Protein AF-V5H601-F1 (afdb_monomer_lite)

Organism: Ixodes ricinus (NCBI:txid34613)

Secondary structure (DSSP, 8-state):
--S-S-SSTT-HHHHHHHHHHTTS-SSPPGGGTTB-HHHHHHHHHHT-SSGGGPPPGGGGGGGTTS--B---SHHHHHHHHHHHHHHHHHHHHHHHHHHHHHHHHHHHHHHT-

Structure (mmCIF, N/CA/C/O backbone):
data_AF-V5H601-F1
#
_entry.id   AF-V5H601-F1
#
loop_
_atom_site.group_PDB
_atom_site.id
_atom_site.type_symbol
_atom_site.label_atom_id
_atom_site.label_alt_id
_atom_site.label_comp_id
_atom_site.label_asym_id
_atom_site.label_entity_id
_atom_site.label_seq_id
_atom_site.pdbx_PDB_ins_code
_atom_site.Cartn_x
_atom_site.Cartn_y
_atom_site.Cartn_z
_atom_site.occupancy
_atom_site.B_iso_or_equiv
_atom_site.auth_seq_id
_atom_site.auth_comp_id
_atom_site.auth_asym_id
_atom_site.auth_atom_id
_atom_site.pdbx_PDB_model_num
ATOM 1 N N . LYS A 1 1 ? -7.939 5.506 -12.769 1.00 75.38 1 LYS A N 1
ATOM 2 C CA . LYS A 1 1 ? -6.675 5.275 -13.516 1.00 75.38 1 LYS A CA 1
ATOM 3 C C . LYS A 1 1 ? -5.770 4.399 -12.660 1.00 75.38 1 LYS A C 1
ATOM 5 O O . LYS A 1 1 ? -5.642 4.698 -11.478 1.00 75.38 1 LYS A O 1
ATOM 10 N N . PHE A 1 2 ? -5.223 3.321 -13.221 1.00 83.75 2 PHE A N 1
ATOM 11 C CA . PHE A 1 2 ? -4.329 2.412 -12.497 1.00 83.75 2 PHE A CA 1
ATOM 12 C C . PHE A 1 2 ? -2.924 3.010 -12.314 1.00 83.75 2 PHE A C 1
ATOM 14 O O . PHE A 1 2 ? -2.550 3.912 -13.075 1.00 83.75 2 PHE A O 1
ATOM 21 N N . PRO A 1 3 ? -2.146 2.520 -11.326 1.00 85.81 3 PRO A N 1
ATOM 22 C CA . PRO A 1 3 ? -0.790 3.005 -11.072 1.00 85.81 3 PRO A CA 1
ATOM 23 C C . PRO A 1 3 ? 0.177 2.800 -12.251 1.00 85.81 3 PRO A C 1
ATOM 25 O O . PRO A 1 3 ? 1.088 3.600 -12.442 1.00 85.81 3 PRO A O 1
ATOM 28 N N . TRP A 1 4 ? -0.065 1.769 -13.060 1.00 92.75 4 TRP A N 1
ATOM 29 C CA . TRP A 1 4 ? 0.627 1.413 -14.302 1.00 92.75 4 TRP A CA 1
ATOM 30 C C . TRP A 1 4 ? -0.370 0.737 -15.258 1.00 92.75 4 TRP A C 1
ATOM 32 O O . TRP A 1 4 ? -1.459 0.347 -14.836 1.00 92.75 4 TRP A O 1
ATOM 42 N N . GLU A 1 5 ? -0.024 0.632 -16.538 1.00 91.00 5 GLU A N 1
ATOM 43 C CA . GLU A 1 5 ? -0.781 -0.113 -17.555 1.00 91.00 5 GLU A CA 1
ATOM 44 C C . GLU A 1 5 ? -0.367 -1.581 -17.595 1.00 91.00 5 GLU A C 1
ATOM 46 O O . GLU A 1 5 ? -1.228 -2.449 -17.723 1.00 91.00 5 GLU A O 1
ATOM 51 N N . LYS A 1 6 ? 0.932 -1.865 -17.442 1.00 90.88 6 LYS A N 1
ATOM 52 C CA . LYS A 1 6 ? 1.470 -3.230 -17.411 1.00 90.88 6 LYS A CA 1
ATOM 53 C C . LYS A 1 6 ? 2.397 -3.422 -16.216 1.00 90.88 6 LYS A C 1
ATOM 55 O O . LYS A 1 6 ? 3.109 -2.507 -15.818 1.00 90.88 6 LYS A O 1
ATOM 60 N N . ALA A 1 7 ? 2.369 -4.614 -15.624 1.00 89.50 7 ALA A N 1
ATOM 61 C CA . ALA A 1 7 ? 3.225 -4.991 -14.497 1.00 89.50 7 ALA A CA 1
ATOM 62 C C . ALA A 1 7 ? 4.512 -5.680 -14.984 1.00 89.50 7 ALA A C 1
ATOM 64 O O . ALA A 1 7 ? 4.868 -6.762 -14.516 1.00 89.50 7 ALA A O 1
ATOM 65 N N . ASP A 1 8 ? 5.181 -5.074 -15.963 1.00 89.12 8 ASP A N 1
ATOM 66 C CA . ASP A 1 8 ? 6.408 -5.587 -16.566 1.00 89.12 8 ASP A CA 1
ATOM 67 C C . ASP A 1 8 ? 7.425 -4.460 -16.810 1.00 89.12 8 ASP A C 1
ATOM 69 O O . ASP A 1 8 ? 7.142 -3.277 -16.618 1.00 89.12 8 ASP A O 1
ATOM 73 N N . ILE A 1 9 ? 8.635 -4.839 -17.227 1.00 88.12 9 ILE A N 1
ATOM 74 C CA . ILE A 1 9 ? 9.748 -3.907 -17.449 1.00 88.12 9 ILE A CA 1
ATOM 75 C C . ILE A 1 9 ? 9.524 -2.929 -18.612 1.00 88.12 9 ILE A C 1
ATOM 77 O O . ILE A 1 9 ? 10.328 -2.015 -18.782 1.00 88.12 9 ILE A O 1
ATOM 81 N N . THR A 1 10 ? 8.479 -3.107 -19.422 1.00 93.69 10 THR A N 1
ATOM 82 C CA . THR A 1 10 ? 8.164 -2.203 -20.536 1.00 93.69 10 THR A CA 1
ATOM 83 C C . THR A 1 10 ? 7.399 -0.966 -20.066 1.00 93.69 10 THR A C 1
ATOM 85 O O . THR A 1 10 ? 7.469 0.077 -20.715 1.00 93.69 10 THR A O 1
ATOM 88 N N . ASP A 1 11 ? 6.724 -1.031 -18.912 1.00 93.50 11 ASP A N 1
ATOM 89 C CA . ASP A 1 11 ? 6.014 0.111 -18.336 1.00 93.50 11 ASP A CA 1
ATOM 90 C C . ASP A 1 11 ? 6.939 0.950 -17.441 1.00 93.50 11 ASP A C 1
ATOM 92 O O . ASP A 1 11 ? 7.422 0.521 -16.388 1.00 93.50 11 ASP A O 1
ATOM 96 N N . SER A 1 12 ? 7.153 2.207 -17.832 1.00 92.81 12 SER A N 1
ATOM 97 C CA . SER A 1 12 ? 7.989 3.152 -17.087 1.00 92.81 12 SER A CA 1
ATOM 98 C C . SER A 1 12 ? 7.466 3.448 -15.676 1.00 92.81 12 SER A C 1
ATOM 100 O O . SER A 1 12 ? 8.265 3.629 -14.755 1.00 92.81 12 SER A O 1
ATOM 102 N N . ARG A 1 13 ? 6.142 3.447 -15.463 1.00 92.12 13 ARG A N 1
ATOM 103 C CA . ARG A 1 13 ? 5.535 3.661 -14.137 1.00 92.12 13 ARG A CA 1
ATOM 104 C C . ARG A 1 13 ? 5.741 2.455 -13.236 1.00 92.12 13 ARG A C 1
ATOM 106 O O . ARG A 1 13 ? 5.947 2.622 -12.033 1.00 92.12 13 ARG A O 1
ATOM 113 N N . PHE A 1 14 ? 5.712 1.251 -13.806 1.00 93.69 14 PHE A N 1
ATOM 114 C CA . PHE A 1 14 ? 6.035 0.044 -13.057 1.00 93.69 14 PHE A CA 1
ATOM 115 C C . PHE A 1 14 ? 7.520 0.010 -12.686 1.00 93.69 14 PHE A C 1
ATOM 117 O O . PHE A 1 14 ? 7.848 -0.258 -11.533 1.00 93.69 14 PHE A O 1
ATOM 124 N N . ASN A 1 15 ? 8.418 0.386 -13.600 1.00 93.44 15 ASN A N 1
ATOM 125 C CA . ASN A 1 15 ? 9.846 0.511 -13.291 1.00 93.44 15 ASN A CA 1
ATOM 126 C C . ASN A 1 15 ? 10.125 1.543 -12.186 1.00 93.44 15 ASN A C 1
ATOM 128 O O . ASN A 1 15 ? 10.883 1.243 -11.263 1.00 93.44 15 ASN A O 1
ATOM 132 N N . GLU A 1 16 ? 9.464 2.710 -12.205 1.00 93.75 16 GLU A N 1
ATOM 133 C CA . GLU A 1 16 ? 9.578 3.693 -11.113 1.00 93.75 16 GLU A CA 1
ATOM 134 C C . GLU A 1 16 ? 9.156 3.078 -9.769 1.00 93.75 16 GLU A C 1
ATOM 136 O O . GLU A 1 16 ? 9.831 3.255 -8.749 1.00 93.75 16 GLU A O 1
ATOM 141 N N . PHE A 1 17 ? 8.065 2.305 -9.765 1.00 93.62 17 PHE A N 1
ATOM 142 C CA . PHE A 1 17 ? 7.639 1.562 -8.585 1.00 93.62 17 PHE A CA 1
ATOM 143 C C . PHE A 1 17 ? 8.680 0.526 -8.141 1.00 93.62 17 PHE A C 1
ATOM 145 O O . PHE A 1 17 ? 8.978 0.460 -6.948 1.00 93.62 17 PHE A O 1
ATOM 152 N N . LEU A 1 18 ? 9.258 -0.254 -9.058 1.00 94.00 18 LEU A N 1
ATOM 153 C CA . LEU A 1 18 ? 10.261 -1.273 -8.740 1.00 94.00 18 LEU A CA 1
ATOM 154 C C . LEU A 1 18 ? 11.532 -0.675 -8.141 1.00 94.00 18 LEU A C 1
ATOM 156 O O . LEU A 1 18 ? 12.049 -1.195 -7.150 1.00 94.00 18 LEU A O 1
ATOM 160 N N . ASP A 1 19 ? 12.046 0.408 -8.718 1.00 94.19 19 ASP A N 1
ATOM 161 C CA . ASP A 1 19 ? 13.242 1.068 -8.202 1.00 94.19 19 ASP A CA 1
ATOM 162 C C . ASP A 1 19 ? 12.982 1.681 -6.827 1.00 94.19 19 ASP A C 1
ATOM 164 O O . ASP A 1 19 ? 13.800 1.530 -5.908 1.00 94.19 19 ASP A O 1
ATOM 168 N N . TRP A 1 20 ? 11.805 2.287 -6.644 1.00 94.88 20 TRP A N 1
ATOM 169 C CA . TRP A 1 20 ? 11.366 2.726 -5.330 1.00 94.88 20 TRP A CA 1
ATOM 170 C C . TRP A 1 20 ? 11.312 1.547 -4.368 1.00 94.88 20 TRP A C 1
ATOM 172 O O . TRP A 1 20 ? 11.974 1.616 -3.337 1.00 94.88 20 TRP A O 1
ATOM 182 N N . GLN A 1 21 ? 10.611 0.459 -4.699 1.00 93.31 21 GLN A N 1
ATOM 183 C CA . GLN A 1 21 ? 10.397 -0.736 -3.872 1.00 93.31 21 GLN A CA 1
ATOM 184 C C . GLN A 1 21 ? 11.710 -1.434 -3.474 1.00 93.31 21 GLN A C 1
ATOM 186 O O . GLN A 1 21 ? 11.858 -1.826 -2.311 1.00 93.31 21 GLN A O 1
ATOM 191 N N . LYS A 1 22 ? 12.713 -1.442 -4.360 1.00 92.00 22 LYS A N 1
ATOM 192 C CA . LYS A 1 22 ? 14.079 -1.938 -4.106 1.00 92.00 22 LYS A CA 1
ATOM 193 C C . LYS A 1 22 ? 14.978 -0.974 -3.326 1.00 92.00 22 LYS A C 1
ATOM 195 O O . LYS A 1 22 ? 16.132 -1.299 -3.081 1.00 92.00 22 LYS A O 1
ATOM 200 N N . ARG A 1 23 ? 14.464 0.193 -2.914 1.00 90.94 23 ARG A N 1
ATOM 201 C CA . ARG A 1 23 ? 15.213 1.260 -2.209 1.00 90.94 23 ARG A CA 1
ATOM 202 C C . ARG A 1 23 ? 16.342 1.874 -3.046 1.00 90.94 23 ARG A C 1
ATOM 204 O O . ARG A 1 23 ? 17.231 2.498 -2.483 1.00 90.94 23 ARG A O 1
ATOM 211 N N . LYS A 1 24 ? 16.296 1.752 -4.376 1.00 92.19 24 LYS A N 1
ATOM 212 C CA . LYS A 1 24 ? 17.255 2.429 -5.265 1.00 92.19 24 LYS A CA 1
ATOM 213 C C . LYS A 1 24 ? 17.002 3.931 -5.354 1.00 92.19 24 LYS A C 1
ATOM 215 O O . LYS A 1 24 ? 17.903 4.694 -5.670 1.00 92.19 24 LYS A O 1
ATOM 220 N N . THR A 1 25 ? 15.771 4.353 -5.075 1.00 90.75 25 THR A N 1
ATOM 221 C CA . THR A 1 25 ? 15.402 5.761 -4.952 1.00 90.75 25 THR A CA 1
ATOM 222 C C . THR A 1 25 ? 14.617 6.003 -3.670 1.00 90.75 25 THR A C 1
ATOM 224 O O . THR A 1 25 ? 13.805 5.177 -3.242 1.00 90.75 25 THR A O 1
ATOM 227 N N . THR A 1 26 ? 14.849 7.162 -3.060 1.00 88.88 26 THR A N 1
ATOM 228 C CA . THR A 1 26 ? 14.050 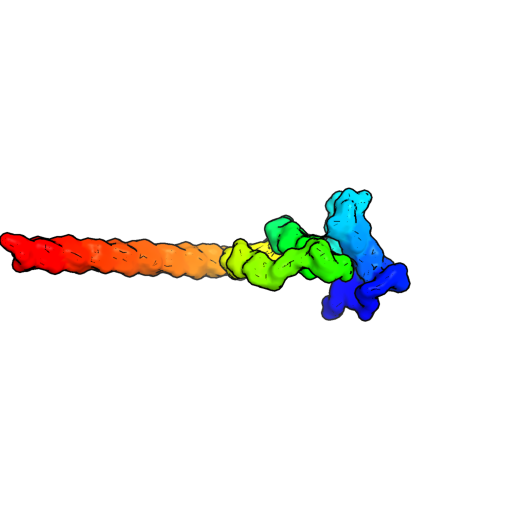7.689 -1.947 1.00 88.88 26 THR A CA 1
ATOM 229 C C . THR A 1 26 ? 12.767 8.363 -2.438 1.00 88.88 26 THR A C 1
ATOM 231 O O . THR A 1 26 ? 11.854 8.610 -1.650 1.00 88.88 26 THR A O 1
ATOM 234 N N . ARG A 1 27 ? 12.656 8.636 -3.745 1.00 91.12 27 ARG A N 1
ATOM 235 C CA . ARG A 1 27 ? 11.507 9.319 -4.337 1.00 91.12 27 ARG A CA 1
ATOM 236 C C . ARG A 1 27 ? 10.312 8.376 -4.453 1.00 91.12 27 ARG A C 1
ATOM 238 O O . ARG A 1 27 ? 10.366 7.372 -5.154 1.00 91.12 27 ARG A O 1
ATOM 245 N N . THR A 1 28 ? 9.204 8.730 -3.804 1.00 91.94 28 THR A N 1
ATOM 246 C CA . THR A 1 28 ? 7.940 7.988 -3.928 1.00 91.94 28 THR A CA 1
ATOM 247 C C . THR A 1 28 ? 7.330 8.172 -5.328 1.00 91.94 28 THR A C 1
ATOM 249 O O . THR A 1 28 ? 7.198 9.326 -5.764 1.00 91.94 28 THR A O 1
ATOM 252 N N . PRO A 1 29 ? 6.898 7.087 -6.007 1.00 92.81 29 PRO A N 1
ATOM 253 C CA . PRO A 1 29 ? 6.291 7.156 -7.333 1.00 92.81 29 PRO A CA 1
ATOM 254 C C . PRO A 1 29 ? 5.030 8.018 -7.335 1.00 92.81 29 PRO A C 1
ATOM 256 O O . PRO A 1 29 ? 4.286 8.049 -6.347 1.00 92.81 29 PRO A O 1
ATOM 259 N N . ARG A 1 30 ? 4.765 8.708 -8.451 1.00 89.88 30 ARG A N 1
ATOM 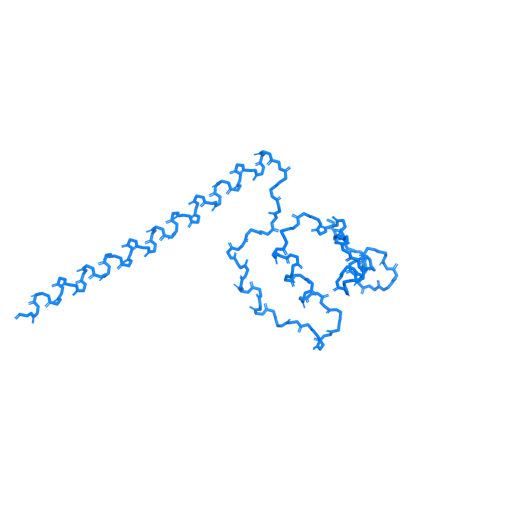260 C CA . ARG A 1 30 ? 3.707 9.734 -8.554 1.00 89.88 30 ARG A CA 1
ATOM 261 C C . ARG A 1 30 ? 2.353 9.267 -8.021 1.00 89.88 30 ARG A C 1
ATOM 263 O O . ARG A 1 30 ? 1.736 9.973 -7.223 1.00 89.88 30 ARG A O 1
ATOM 270 N N . GLU A 1 31 ? 1.920 8.078 -8.426 1.00 89.56 31 GLU A N 1
ATOM 271 C CA . GLU A 1 31 ? 0.599 7.541 -8.079 1.00 89.56 31 GLU A CA 1
ATOM 272 C C . GLU A 1 31 ? 0.474 7.178 -6.595 1.00 89.56 31 GLU A C 1
ATOM 274 O O . GLU A 1 31 ? -0.607 7.283 -6.012 1.00 89.56 31 GLU A O 1
ATOM 279 N N . PHE A 1 32 ? 1.604 6.869 -5.958 1.00 91.44 32 PHE A N 1
ATOM 280 C CA . PHE A 1 32 ? 1.695 6.460 -4.561 1.00 91.44 32 PHE A CA 1
ATOM 281 C C . PHE A 1 32 ? 1.907 7.630 -3.603 1.00 91.44 32 PHE A C 1
ATOM 283 O O . PHE A 1 32 ? 1.673 7.487 -2.406 1.00 91.44 32 PHE A O 1
ATOM 290 N N . LYS A 1 33 ? 2.282 8.817 -4.101 1.00 89.88 33 LYS A N 1
ATOM 291 C CA . LYS A 1 33 ? 2.527 9.989 -3.247 1.00 89.88 33 LYS A CA 1
ATOM 292 C C . LYS A 1 33 ? 1.343 10.323 -2.341 1.00 89.88 33 LYS A C 1
ATOM 294 O O . LYS A 1 33 ? 1.560 10.961 -1.324 1.00 89.88 33 LYS A O 1
ATOM 299 N N . ARG A 1 34 ? 0.107 9.969 -2.714 1.00 89.31 34 ARG A N 1
ATOM 300 C CA . ARG A 1 34 ? -1.120 10.271 -1.954 1.00 89.31 34 ARG A CA 1
ATOM 301 C C . ARG A 1 34 ? -1.291 9.452 -0.671 1.00 89.31 34 ARG A C 1
ATOM 303 O O . ARG A 1 34 ? -2.116 9.828 0.154 1.00 89.31 34 ARG A O 1
ATOM 310 N N . PHE A 1 35 ? -0.556 8.356 -0.514 1.00 92.31 35 PHE A N 1
ATOM 311 C CA . PHE A 1 35 ? -0.712 7.441 0.612 1.00 92.31 35 PHE A CA 1
ATOM 312 C C . PHE A 1 35 ? 0.142 7.837 1.812 1.00 92.31 35 PHE A C 1
ATOM 314 O O . PHE A 1 35 ? 1.190 8.467 1.664 1.00 92.31 35 PHE A O 1
ATOM 321 N N . THR A 1 36 ? -0.290 7.434 3.007 1.00 93.12 36 THR A N 1
ATOM 322 C CA . THR A 1 36 ? 0.495 7.631 4.228 1.00 93.12 36 THR A CA 1
ATOM 323 C C . THR A 1 36 ? 1.785 6.803 4.196 1.00 93.12 36 THR A C 1
ATOM 325 O O . THR A 1 36 ? 1.816 5.716 3.607 1.00 93.12 36 THR A O 1
ATOM 328 N N . PRO A 1 37 ? 2.865 7.245 4.872 1.00 92.38 37 PRO A N 1
ATOM 329 C CA . PRO A 1 37 ? 4.108 6.474 4.948 1.00 92.38 37 PRO A CA 1
ATOM 330 C C . PRO A 1 37 ? 3.901 5.052 5.485 1.00 92.38 37 PRO A C 1
ATOM 332 O O . PRO A 1 37 ? 4.571 4.115 5.053 1.00 92.38 37 PRO A O 1
ATOM 335 N N . ARG A 1 38 ? 2.945 4.875 6.406 1.00 93.25 38 ARG A N 1
ATOM 336 C CA . ARG A 1 38 ? 2.610 3.575 6.994 1.00 93.25 38 ARG A CA 1
ATOM 337 C C . ARG A 1 38 ? 2.015 2.619 5.956 1.00 93.25 38 ARG A C 1
ATOM 339 O O . ARG A 1 38 ? 2.517 1.501 5.841 1.00 93.25 38 ARG A O 1
ATOM 346 N N . LEU A 1 39 ? 1.058 3.082 5.149 1.00 94.44 39 LEU A N 1
ATOM 347 C CA . LEU A 1 39 ? 0.505 2.305 4.038 1.00 94.44 39 LEU A CA 1
ATOM 348 C C . LEU A 1 39 ? 1.560 2.013 2.961 1.00 94.44 39 LEU A C 1
ATOM 350 O O . LEU A 1 39 ? 1.653 0.891 2.467 1.00 94.44 39 LEU A O 1
ATOM 354 N N . LEU A 1 40 ? 2.410 2.989 2.631 1.00 94.25 40 LEU A N 1
ATOM 355 C CA . LEU A 1 40 ? 3.489 2.796 1.659 1.00 94.25 40 LEU A CA 1
ATOM 356 C C . LEU A 1 40 ? 4.457 1.685 2.076 1.00 94.25 40 LEU A C 1
ATOM 358 O O . LEU A 1 40 ? 4.879 0.893 1.232 1.00 94.25 40 LEU A O 1
ATOM 362 N N . ARG A 1 41 ? 4.781 1.581 3.372 1.00 93.00 41 ARG A N 1
ATOM 363 C CA . ARG A 1 41 ? 5.582 0.464 3.891 1.00 93.00 41 ARG A CA 1
ATOM 364 C C . ARG A 1 41 ? 4.899 -0.878 3.654 1.00 93.00 41 ARG A C 1
ATOM 366 O O . ARG A 1 41 ? 5.582 -1.799 3.227 1.00 93.00 41 ARG A O 1
ATOM 373 N N . MET A 1 42 ? 3.591 -0.989 3.885 1.00 94.88 42 MET A N 1
ATOM 374 C CA . MET A 1 42 ? 2.840 -2.220 3.613 1.00 94.88 42 MET A CA 1
ATOM 375 C C . MET A 1 42 ? 2.870 -2.573 2.119 1.00 94.88 42 MET A C 1
ATOM 377 O O . MET A 1 42 ? 3.261 -3.681 1.750 1.00 94.88 42 MET A O 1
ATOM 381 N N . MET A 1 43 ? 2.535 -1.608 1.256 1.00 93.56 43 MET A N 1
ATOM 382 C CA . MET A 1 43 ? 2.452 -1.793 -0.197 1.00 93.56 43 MET A CA 1
ATOM 383 C C . MET A 1 43 ? 3.764 -2.306 -0.799 1.00 93.56 43 MET A C 1
ATOM 385 O O . MET A 1 43 ? 3.746 -3.232 -1.603 1.00 93.56 43 MET A O 1
ATOM 389 N N . ARG A 1 44 ? 4.920 -1.792 -0.352 1.00 92.69 44 ARG A N 1
ATOM 390 C CA . ARG A 1 44 ? 6.240 -2.279 -0.810 1.00 92.69 44 ARG A CA 1
ATOM 391 C C . ARG A 1 44 ? 6.459 -3.763 -0.574 1.00 92.69 44 ARG A C 1
ATOM 393 O O . ARG A 1 44 ? 7.207 -4.384 -1.325 1.00 92.69 44 ARG A O 1
ATOM 400 N N . ARG A 1 45 ? 5.890 -4.294 0.509 1.00 93.25 45 ARG A N 1
ATOM 401 C CA . ARG A 1 45 ? 6.110 -5.678 0.911 1.00 93.25 45 ARG A CA 1
ATOM 402 C C . ARG A 1 45 ? 5.060 -6.630 0.317 1.00 93.25 45 ARG A C 1
ATOM 404 O O . ARG A 1 45 ? 5.391 -7.768 -0.001 1.00 93.25 45 ARG A O 1
ATOM 411 N N . LEU A 1 46 ? 3.820 -6.165 0.138 1.00 93.81 46 LEU A N 1
ATOM 412 C CA . LEU A 1 46 ? 2.742 -6.941 -0.494 1.00 93.81 46 LEU A CA 1
ATOM 413 C C . LEU A 1 46 ? 2.866 -7.005 -2.018 1.00 93.81 46 LEU A C 1
ATOM 415 O O . LEU A 1 46 ? 2.545 -8.022 -2.623 1.00 93.81 46 LEU A O 1
ATOM 419 N N . MET A 1 47 ? 3.359 -5.941 -2.648 1.00 92.62 47 MET A N 1
ATOM 420 C CA . MET A 1 47 ? 3.507 -5.852 -4.103 1.00 92.62 47 MET A CA 1
ATOM 421 C C . MET A 1 47 ? 4.914 -6.253 -4.571 1.00 92.62 47 MET A C 1
ATOM 423 O O . MET A 1 47 ? 5.417 -5.749 -5.572 1.00 92.62 47 MET A O 1
ATOM 427 N N . GLU A 1 48 ? 5.577 -7.144 -3.834 1.00 92.06 48 GLU A N 1
ATOM 428 C CA . GLU A 1 48 ? 6.862 -7.708 -4.241 1.00 92.06 48 GLU A CA 1
ATOM 429 C C . GLU A 1 48 ? 6.673 -8.589 -5.499 1.00 92.06 48 GLU A C 1
ATOM 431 O O . GLU A 1 48 ? 5.842 -9.514 -5.485 1.00 92.06 48 GLU A O 1
ATOM 436 N N . PRO A 1 49 ? 7.424 -8.326 -6.590 1.00 89.12 49 PRO A N 1
ATOM 437 C CA . PRO A 1 49 ? 7.319 -9.103 -7.822 1.00 89.12 49 PRO A CA 1
ATOM 438 C C . PRO A 1 49 ? 7.673 -10.573 -7.634 1.00 89.12 49 PRO A C 1
ATOM 440 O O . PRO A 1 49 ? 7.024 -11.428 -8.229 1.00 89.12 49 PRO A O 1
ATOM 443 N N . LYS A 1 50 ? 8.679 -10.880 -6.800 1.00 90.25 50 LYS A N 1
ATOM 444 C CA . LYS A 1 50 ? 9.078 -12.262 -6.513 1.00 90.25 50 LYS A CA 1
ATOM 445 C C . LYS A 1 50 ? 8.106 -12.888 -5.506 1.00 90.25 50 LYS A C 1
ATOM 447 O O . LYS A 1 50 ? 8.130 -12.486 -4.343 1.00 90.25 50 LYS A O 1
ATOM 452 N N . PRO A 1 51 ? 7.312 -13.909 -5.880 1.00 90.81 51 PRO A N 1
ATOM 453 C CA . PRO A 1 51 ? 6.321 -14.490 -4.972 1.00 90.81 51 PRO A CA 1
ATOM 454 C C . PRO A 1 51 ? 6.934 -15.002 -3.663 1.00 90.81 51 PRO A C 1
ATOM 456 O O . PRO A 1 51 ? 6.365 -14.795 -2.601 1.00 90.81 51 PRO A O 1
ATOM 459 N N . SER A 1 52 ? 8.145 -15.566 -3.722 1.00 92.56 52 SER A N 1
ATOM 460 C CA . SER A 1 52 ? 8.875 -16.076 -2.553 1.00 92.56 52 SER A CA 1
ATOM 461 C C . SER A 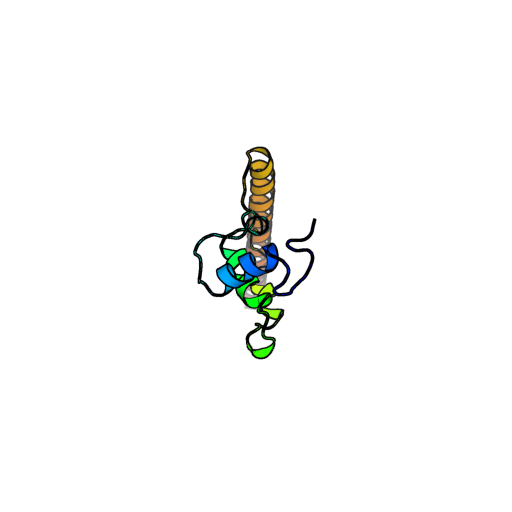1 52 ? 9.305 -15.008 -1.544 1.00 92.56 52 SER A C 1
ATOM 463 O O . SER A 1 52 ? 9.597 -15.331 -0.399 1.00 92.56 52 SER A O 1
ATOM 465 N N . LYS A 1 53 ? 9.366 -13.737 -1.953 1.00 91.56 53 LYS A N 1
ATOM 466 C CA . LYS A 1 53 ? 9.706 -12.604 -1.078 1.00 91.56 53 LYS A CA 1
ATOM 467 C C . LYS A 1 53 ? 8.475 -11.793 -0.666 1.00 91.56 53 LYS A C 1
ATOM 469 O O . LYS A 1 53 ? 8.606 -10.824 0.084 1.00 91.56 53 LYS A O 1
ATOM 474 N N . ARG A 1 54 ? 7.296 -12.157 -1.173 1.00 94.69 54 ARG A N 1
ATOM 475 C CA . ARG A 1 54 ? 6.040 -11.471 -0.891 1.00 94.69 54 ARG A CA 1
ATOM 476 C C . ARG A 1 54 ? 5.549 -11.858 0.495 1.00 94.69 54 ARG A C 1
ATOM 478 O O . ARG A 1 54 ? 5.544 -13.032 0.851 1.00 94.69 54 ARG A O 1
ATOM 485 N N . TYR A 1 55 ? 5.118 -10.871 1.274 1.00 94.38 55 TYR A N 1
ATOM 486 C CA . TYR A 1 55 ? 4.506 -11.173 2.567 1.00 94.38 55 TYR A CA 1
ATOM 487 C C . TYR A 1 55 ? 3.106 -11.761 2.413 1.00 94.38 55 TYR A C 1
ATOM 489 O O . TYR A 1 55 ? 2.428 -11.476 1.419 1.00 94.38 55 TYR A O 1
ATOM 497 N N . PRO A 1 56 ? 2.655 -12.545 3.409 1.00 94.62 56 PRO A N 1
ATOM 498 C CA . PRO A 1 56 ? 1.295 -13.046 3.428 1.00 94.62 56 PRO A CA 1
ATOM 499 C C . PRO A 1 56 ? 0.296 -11.890 3.454 1.00 94.62 56 PRO A C 1
ATOM 501 O O . PRO A 1 56 ? 0.523 -10.845 4.069 1.00 94.62 56 PRO A O 1
ATOM 504 N N . VAL A 1 57 ? -0.846 -12.112 2.805 1.00 93.12 57 VAL A N 1
ATOM 505 C CA . VAL A 1 57 ? -1.939 -11.133 2.731 1.00 93.12 57 VAL A CA 1
ATOM 506 C C . VAL A 1 57 ? -2.490 -10.768 4.113 1.00 93.12 57 VAL A C 1
ATOM 508 O O . VAL A 1 57 ? -2.954 -9.651 4.313 1.00 93.12 57 VAL A O 1
ATOM 511 N N . THR A 1 58 ? -2.355 -11.660 5.097 1.00 95.50 58 THR A N 1
ATOM 512 C CA . THR A 1 58 ? -2.776 -11.440 6.488 1.00 95.50 58 THR A CA 1
ATOM 513 C C . THR A 1 58 ? -2.067 -10.263 7.163 1.00 95.50 58 THR A C 1
ATOM 515 O O . THR A 1 58 ? -2.597 -9.711 8.124 1.00 95.50 58 THR A O 1
ATOM 518 N N . GLU A 1 59 ? -0.919 -9.801 6.648 1.00 93.00 59 GLU A N 1
ATOM 519 C CA . GLU A 1 59 ? -0.263 -8.583 7.143 1.00 93.00 59 GLU A CA 1
ATOM 520 C C . GLU A 1 59 ? -1.147 -7.335 7.003 1.00 93.00 59 GLU A C 1
ATOM 522 O O . GLU A 1 59 ? -0.972 -6.397 7.780 1.00 93.00 59 GLU A O 1
ATOM 527 N N . VAL A 1 60 ? -2.104 -7.322 6.061 1.00 93.62 60 VAL A N 1
ATOM 528 C CA . VAL A 1 60 ? -3.072 -6.221 5.887 1.00 93.62 60 VAL A CA 1
ATOM 529 C C . VAL A 1 60 ? -3.859 -5.967 7.172 1.00 93.62 60 VAL A C 1
ATOM 531 O O . VAL A 1 60 ? -4.167 -4.814 7.477 1.00 93.62 60 VAL A O 1
ATOM 534 N N . ASN A 1 61 ? -4.078 -7.004 7.988 1.00 94.00 61 ASN A N 1
ATOM 535 C CA . ASN A 1 61 ? -4.845 -6.907 9.226 1.00 94.00 61 ASN A CA 1
ATOM 536 C C . ASN A 1 61 ? -4.266 -5.880 10.211 1.00 94.00 61 ASN A C 1
ATOM 538 O O . ASN A 1 61 ? -5.004 -5.239 10.953 1.00 94.00 61 ASN A O 1
ATOM 542 N N . LYS A 1 62 ? -2.947 -5.652 10.167 1.00 92.94 62 LYS A N 1
ATOM 543 C CA . LYS A 1 62 ? -2.237 -4.681 11.019 1.00 92.94 62 LYS A CA 1
ATOM 544 C C . LYS A 1 62 ? -2.523 -3.215 10.667 1.00 92.94 62 LYS A C 1
ATOM 546 O O . LYS A 1 62 ? -2.065 -2.321 11.382 1.00 92.94 62 LYS A O 1
ATOM 551 N N . TYR A 1 63 ? -3.210 -2.970 9.551 1.00 92.38 63 TYR A N 1
ATOM 552 C CA . TYR A 1 63 ? -3.403 -1.645 8.961 1.00 92.38 63 TYR A CA 1
ATOM 553 C C . TYR A 1 63 ? -4.880 -1.257 8.794 1.00 92.38 63 TYR A C 1
ATOM 555 O O . TYR A 1 63 ? -5.159 -0.194 8.237 1.00 92.38 63 TYR A O 1
ATOM 563 N N . TYR A 1 64 ? -5.831 -2.078 9.262 1.00 87.62 64 TYR A N 1
ATOM 564 C CA . TYR A 1 64 ? -7.267 -1.798 9.106 1.00 87.62 64 TYR A CA 1
ATOM 565 C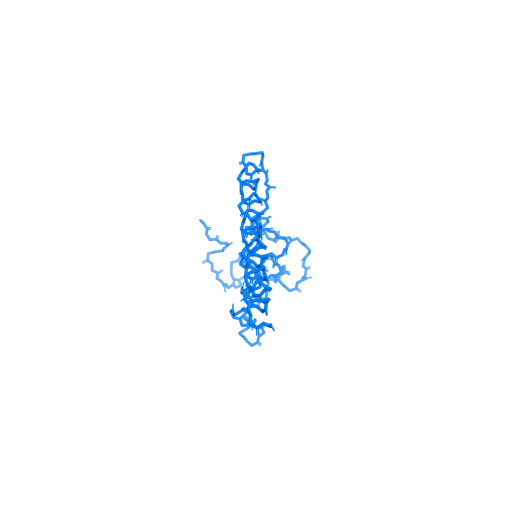 C . TYR A 1 64 ? -7.711 -0.495 9.775 1.00 87.62 64 TYR A C 1
ATOM 567 O O . TYR A 1 64 ? -8.495 0.242 9.192 1.00 87.62 64 TYR A O 1
ATOM 575 N N . GLY A 1 65 ? -7.180 -0.187 10.959 1.00 86.00 65 GLY A N 1
ATOM 576 C CA . GLY A 1 65 ? -7.492 1.055 11.675 1.00 86.00 65 GLY A CA 1
ATOM 577 C C . GLY A 1 65 ? -6.651 2.263 11.252 1.00 86.00 65 GLY A C 1
ATOM 578 O O . GLY A 1 65 ? -6.786 3.335 11.834 1.00 86.00 65 GLY A O 1
ATOM 579 N N . ASP A 1 66 ? -5.738 2.111 10.287 1.00 88.81 66 ASP A N 1
ATOM 580 C CA . ASP A 1 66 ? -4.854 3.202 9.887 1.00 88.81 66 ASP A CA 1
ATOM 581 C C . ASP A 1 66 ? -5.500 4.107 8.838 1.00 88.81 66 ASP A C 1
ATOM 583 O O . ASP A 1 66 ? -6.172 3.658 7.911 1.00 88.81 66 ASP A O 1
ATOM 587 N N . ARG A 1 67 ? -5.151 5.396 8.873 1.00 88.12 67 ARG A N 1
ATOM 588 C CA . ARG A 1 67 ? -5.421 6.292 7.744 1.00 88.12 67 ARG A CA 1
ATOM 589 C C . ARG A 1 67 ? -4.553 5.913 6.543 1.00 88.12 67 ARG A C 1
ATOM 591 O O . ARG A 1 67 ? -3.320 5.867 6.617 1.00 88.12 67 ARG A O 1
ATOM 598 N N . TRP A 1 68 ? -5.200 5.679 5.407 1.00 89.81 68 TRP A N 1
ATOM 599 C CA . TRP A 1 68 ? -4.538 5.235 4.176 1.00 89.81 68 TRP A CA 1
ATOM 600 C C . TRP A 1 68 ? -4.065 6.396 3.298 1.00 89.81 68 TRP A C 1
ATOM 602 O O . TRP A 1 68 ? -3.002 6.320 2.681 1.00 89.81 68 TRP A O 1
ATOM 612 N N . LEU A 1 69 ? -4.810 7.500 3.271 1.00 90.62 69 LEU A N 1
ATOM 613 C CA . LEU A 1 69 ? -4.506 8.681 2.462 1.00 90.62 69 LEU A CA 1
ATOM 614 C C . LEU A 1 69 ? -3.940 9.812 3.322 1.00 90.62 69 LEU A C 1
ATOM 616 O O . LEU A 1 69 ? -4.337 9.997 4.469 1.00 90.62 69 LEU A O 1
ATOM 620 N N . MET A 1 70 ? -3.018 10.587 2.753 1.00 87.25 70 MET A N 1
ATOM 621 C CA . MET A 1 70 ? -2.564 11.827 3.378 1.00 87.25 70 MET A CA 1
ATOM 622 C C . MET A 1 70 ? -3.646 12.897 3.250 1.00 87.25 70 MET A C 1
ATOM 624 O O . MET A 1 70 ? -4.212 13.089 2.171 1.00 87.25 70 MET A O 1
ATOM 628 N N . VAL A 1 71 ? -3.872 13.642 4.328 1.00 78.69 71 VAL A N 1
ATOM 629 C CA . VAL A 1 71 ? -4.711 14.842 4.309 1.00 78.69 71 VAL A CA 1
ATOM 630 C C . VAL A 1 71 ? -3.958 15.921 3.532 1.00 78.69 71 VAL A C 1
ATOM 632 O O . VAL A 1 71 ? -2.852 16.302 3.905 1.00 78.69 71 VAL A O 1
ATOM 635 N N . ARG A 1 72 ? -4.513 16.361 2.400 1.00 68.50 72 ARG A N 1
ATOM 636 C CA . ARG A 1 72 ? -3.840 17.292 1.470 1.00 68.50 72 ARG A CA 1
ATOM 637 C C . ARG A 1 72 ? -4.573 18.622 1.293 1.00 68.50 72 ARG A C 1
ATOM 639 O O . ARG A 1 72 ? -4.079 19.489 0.585 1.00 68.50 72 ARG A O 1
ATOM 646 N N . SER A 1 73 ? -5.751 18.784 1.893 1.00 65.94 73 SER A N 1
ATOM 647 C CA . SER A 1 73 ? -6.619 19.955 1.723 1.00 65.94 73 SER A CA 1
ATOM 648 C C . SER A 1 73 ? -7.501 20.188 2.958 1.00 65.94 73 SER A C 1
ATOM 650 O O . SER A 1 73 ? -7.942 19.198 3.543 1.00 65.94 73 SER A O 1
ATOM 652 N N . PRO A 1 74 ? -7.881 21.441 3.283 1.00 60.69 74 PRO A N 1
ATOM 653 C CA . PRO A 1 74 ? -8.859 21.749 4.335 1.00 60.69 74 PRO A CA 1
ATOM 654 C C . PRO A 1 74 ? -10.179 20.977 4.195 1.00 60.69 74 PRO A C 1
ATOM 656 O O . PRO A 1 74 ? -10.796 20.589 5.183 1.00 60.69 74 PRO A O 1
ATOM 659 N N . ARG A 1 75 ? -10.600 20.678 2.956 1.00 60.41 75 ARG A N 1
ATOM 660 C CA . ARG A 1 75 ? -11.807 19.881 2.686 1.00 60.41 75 ARG A CA 1
ATOM 661 C C . ARG A 1 75 ? -11.634 18.413 3.093 1.00 60.41 75 ARG A C 1
ATOM 663 O O . ARG A 1 75 ? -12.571 17.797 3.582 1.00 60.41 75 ARG A O 1
ATOM 670 N N . THR A 1 76 ? -10.428 17.868 2.924 1.00 58.88 76 THR A N 1
ATOM 671 C CA . THR A 1 76 ? -10.066 16.524 3.406 1.00 58.88 76 THR A CA 1
ATOM 672 C C . THR A 1 76 ? -9.730 16.507 4.898 1.00 58.88 76 THR A C 1
ATOM 674 O O . THR A 1 76 ? -9.809 15.447 5.509 1.00 58.88 76 THR A O 1
ATOM 677 N N . SER A 1 77 ? -9.386 17.659 5.489 1.00 61.97 77 SER A N 1
ATOM 678 C CA . SER A 1 77 ? -9.162 17.803 6.932 1.00 61.97 77 SER A CA 1
ATOM 679 C C . SER A 1 77 ? -10.455 17.607 7.708 1.00 61.97 77 SER A C 1
ATOM 681 O O . SER A 1 77 ? -10.465 16.792 8.616 1.00 61.97 77 SER A O 1
ATOM 683 N N . LYS A 1 78 ? -11.563 18.221 7.269 1.00 63.50 78 LYS A N 1
ATOM 684 C CA . LYS A 1 78 ? -12.886 17.999 7.883 1.00 63.50 78 LYS A CA 1
ATOM 685 C C . LYS A 1 78 ? -13.301 16.530 7.870 1.00 63.50 78 LYS A C 1
ATOM 687 O O . LYS A 1 78 ? -13.822 16.016 8.845 1.00 63.50 78 LYS A O 1
ATOM 692 N N . VAL A 1 79 ? -13.041 15.834 6.761 1.00 67.00 79 VAL A N 1
ATOM 693 C CA . VAL A 1 79 ? -13.293 14.388 6.680 1.00 67.00 79 VAL A CA 1
ATOM 694 C C . VAL A 1 79 ? -12.401 13.635 7.667 1.00 67.00 79 VAL A C 1
ATOM 696 O O . VAL A 1 79 ? -12.885 12.732 8.333 1.00 67.00 79 VAL A O 1
ATOM 699 N N . SER A 1 80 ? -11.123 14.007 7.793 1.00 67.00 80 SER A N 1
ATOM 700 C CA . SER A 1 80 ? -10.236 13.409 8.798 1.00 67.00 80 SER A CA 1
ATOM 701 C C . SER A 1 80 ? -10.737 13.625 10.220 1.00 67.00 80 SER A C 1
ATOM 703 O O . SER A 1 80 ? -10.754 12.664 10.973 1.00 67.00 80 SER A O 1
ATOM 705 N N . GLU A 1 81 ? -11.163 14.842 10.561 1.00 73.12 81 GLU A N 1
ATOM 706 C CA . GLU A 1 81 ? -11.711 15.172 11.881 1.00 73.12 81 GLU A CA 1
ATOM 707 C C . GLU A 1 81 ? -12.892 14.259 12.220 1.00 73.12 81 GLU A C 1
ATOM 709 O O . GLU A 1 81 ? -12.911 13.675 13.294 1.00 73.12 81 GLU A O 1
ATOM 714 N N . VAL A 1 82 ? -13.806 14.031 11.270 1.00 77.56 82 VAL A N 1
ATOM 715 C CA . VAL A 1 82 ? -14.934 13.103 11.458 1.00 77.56 82 VAL A CA 1
ATOM 716 C C . VAL A 1 82 ? -14.459 11.677 11.761 1.00 77.56 82 VAL A C 1
ATOM 718 O O . VAL A 1 82 ? -14.970 11.051 12.685 1.00 77.56 82 VAL A O 1
ATOM 721 N N . TRP A 1 83 ? -13.473 11.148 11.027 1.00 72.44 83 TRP A N 1
ATOM 722 C CA . TRP A 1 83 ? -12.941 9.801 11.296 1.00 72.44 83 TRP A CA 1
ATOM 723 C C . TRP A 1 83 ? -12.215 9.708 12.640 1.00 72.44 83 TRP A C 1
ATOM 725 O O . TRP A 1 83 ? -12.316 8.685 13.316 1.00 72.44 83 TRP A O 1
ATOM 735 N N . ASP A 1 84 ? -11.498 10.764 13.025 1.00 77.50 84 ASP A N 1
ATOM 736 C CA . ASP A 1 84 ? -10.798 10.839 14.306 1.00 77.50 84 ASP A CA 1
ATOM 737 C C . ASP A 1 84 ? -11.812 10.887 15.473 1.00 77.50 84 ASP A C 1
ATOM 739 O O . ASP A 1 84 ? -11.622 10.190 16.472 1.00 77.50 84 ASP A O 1
ATOM 743 N N . THR A 1 85 ? -12.934 11.603 15.315 1.00 80.44 85 THR A N 1
ATOM 744 C CA . THR A 1 85 ? -14.057 11.613 16.271 1.00 80.44 85 THR A CA 1
ATOM 745 C C . THR A 1 85 ? -14.720 10.242 16.392 1.00 80.44 85 THR A C 1
ATOM 747 O O . THR A 1 85 ? -14.848 9.729 17.499 1.00 80.44 85 THR A O 1
ATOM 750 N N . VAL A 1 86 ? -15.067 9.595 15.274 1.00 81.44 86 VAL A N 1
ATOM 751 C CA . VAL A 1 86 ? -15.683 8.252 15.288 1.00 81.44 86 VAL A CA 1
ATOM 752 C C . VAL A 1 86 ? -14.768 7.230 15.973 1.00 81.44 86 VAL A C 1
ATOM 754 O O . VAL A 1 86 ? -15.230 6.400 16.755 1.00 81.44 86 VAL A O 1
ATOM 757 N N . ALA A 1 87 ? -13.456 7.302 15.731 1.00 80.81 87 ALA A N 1
ATOM 758 C CA . ALA A 1 87 ? -12.492 6.421 16.384 1.00 80.81 87 ALA A CA 1
ATOM 759 C C . ALA A 1 87 ? -12.382 6.672 17.901 1.00 80.81 87 ALA A C 1
ATOM 761 O O . ALA A 1 87 ? -12.137 5.730 18.655 1.00 80.81 87 ALA A O 1
ATOM 762 N N . GLN A 1 88 ? -12.546 7.917 18.363 1.00 80.81 88 GLN A N 1
ATOM 763 C CA . GLN A 1 88 ? -12.607 8.243 19.793 1.00 80.81 88 GLN A CA 1
ATOM 764 C C . GLN A 1 88 ? -13.899 7.739 20.441 1.00 80.81 88 GLN A C 1
ATOM 766 O O . GLN A 1 88 ? -13.833 7.141 21.512 1.00 80.81 88 GLN A O 1
ATOM 771 N N . GLU A 1 89 ? -15.047 7.922 19.787 1.00 83.94 89 GLU A N 1
ATOM 772 C CA . GLU A 1 89 ? -16.344 7.444 20.281 1.00 83.94 89 GLU A CA 1
ATOM 773 C C . GLU A 1 89 ? -16.371 5.919 20.424 1.00 83.94 89 GLU A C 1
ATOM 775 O O . GLU A 1 89 ? -16.817 5.408 21.449 1.00 83.94 89 GLU A O 1
ATOM 780 N N . GLN A 1 90 ? -15.829 5.184 19.447 1.00 81.81 90 GLN A N 1
ATOM 781 C CA . GLN A 1 90 ? -15.720 3.723 19.525 1.00 81.81 90 GLN A CA 1
ATOM 782 C C . GLN A 1 90 ? -14.880 3.270 20.724 1.00 81.81 90 GLN A C 1
ATOM 784 O O . GLN A 1 90 ? -15.299 2.385 21.465 1.00 81.81 90 GLN A O 1
ATOM 789 N N . ARG A 1 9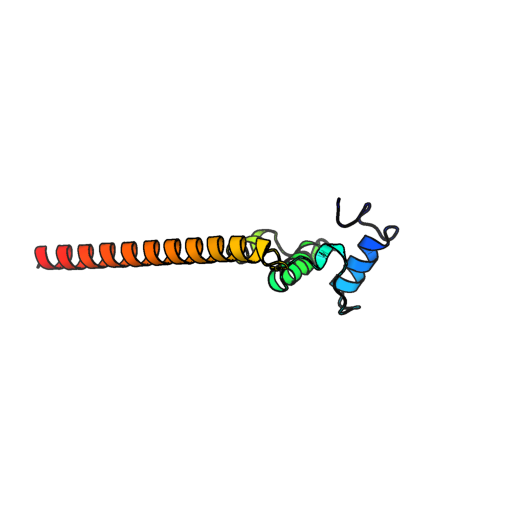1 ? -13.728 3.911 20.959 1.00 87.69 91 ARG A N 1
ATOM 790 C CA . ARG A 1 91 ? -12.863 3.600 22.110 1.00 87.69 91 ARG A CA 1
ATOM 791 C C . ARG A 1 91 ? -13.548 3.892 23.436 1.00 87.69 91 ARG A C 1
ATOM 793 O O . ARG A 1 91 ? -13.464 3.082 24.352 1.00 87.69 91 ARG A O 1
ATOM 800 N N . LEU A 1 92 ? -14.232 5.031 23.526 1.00 90.19 92 LEU A N 1
ATOM 801 C CA . LEU A 1 92 ? -14.979 5.395 24.723 1.00 90.19 92 LEU A CA 1
ATOM 802 C C . LEU A 1 92 ? -16.121 4.401 24.979 1.00 90.19 92 LEU A C 1
ATOM 804 O O . LEU A 1 92 ? -16.351 4.012 26.119 1.00 90.19 92 LEU A O 1
ATOM 808 N N . GLY A 1 93 ? -16.799 3.943 23.923 1.00 89.75 93 GLY A N 1
ATOM 809 C CA . GLY A 1 93 ? -17.816 2.897 24.010 1.00 89.75 93 GLY A CA 1
ATOM 810 C C . GLY A 1 93 ? -17.261 1.575 24.546 1.00 89.75 93 GLY A C 1
ATOM 811 O O . GLY A 1 93 ? -17.834 1.001 25.468 1.00 89.75 93 GLY A O 1
ATOM 812 N N . GLU A 1 94 ? -16.122 1.113 24.025 1.00 92.00 94 GLU A N 1
ATOM 813 C CA . GLU A 1 94 ? -15.440 -0.094 24.520 1.00 92.00 94 GLU A CA 1
ATOM 814 C C . GLU A 1 94 ? -15.025 0.038 25.996 1.00 92.00 94 GLU A C 1
ATOM 816 O O . GLU A 1 94 ? -15.212 -0.891 26.786 1.00 92.00 94 GLU A O 1
ATOM 821 N N . GLU A 1 95 ? -14.512 1.205 26.391 1.00 92.94 95 GLU A N 1
ATOM 822 C CA . GLU A 1 95 ? -14.094 1.491 27.764 1.00 92.94 95 GLU A CA 1
ATOM 823 C C . GLU A 1 95 ? -15.281 1.515 28.740 1.00 92.94 95 GLU A C 1
ATOM 825 O O . GLU A 1 95 ? -15.224 0.888 29.801 1.00 92.94 95 GLU A O 1
ATOM 830 N N . LEU A 1 96 ? -16.388 2.162 28.363 1.00 92.31 96 LEU A N 1
ATOM 831 C CA . LEU A 1 96 ? -17.616 2.196 29.162 1.00 92.31 96 LEU A CA 1
ATOM 832 C C . LEU A 1 96 ? -18.236 0.805 29.318 1.00 92.31 96 LEU A C 1
ATOM 834 O O . LEU A 1 96 ? -18.656 0.445 30.419 1.00 92.31 96 LEU A O 1
ATOM 838 N N . MET A 1 97 ? -18.248 -0.001 28.254 1.00 88.25 97 MET A N 1
ATOM 839 C CA . MET A 1 97 ? -18.721 -1.387 28.319 1.00 88.25 97 MET A CA 1
ATOM 840 C C . MET A 1 97 ? -17.850 -2.232 29.254 1.00 88.25 97 MET A C 1
ATOM 842 O O . MET A 1 97 ? -18.371 -2.979 30.081 1.00 88.25 97 MET A O 1
ATOM 846 N N . SER A 1 98 ? -16.525 -2.079 29.184 1.00 93.00 98 SER A N 1
ATOM 847 C CA . SER A 1 98 ? -15.593 -2.729 30.112 1.00 93.00 98 SER A CA 1
ATOM 848 C C . SER A 1 98 ? -15.843 -2.312 31.568 1.00 93.00 98 SER A C 1
ATOM 850 O O . SER A 1 98 ? -15.868 -3.156 32.468 1.00 93.00 98 SER A O 1
ATOM 852 N N . TYR A 1 99 ? -16.084 -1.019 31.809 1.00 90.50 99 TYR A N 1
ATOM 853 C CA . TYR A 1 99 ? -16.387 -0.497 33.140 1.00 90.50 99 TYR A CA 1
ATOM 854 C C . TYR A 1 99 ? -17.711 -1.046 33.688 1.00 90.50 99 TYR A C 1
ATOM 856 O O . TYR A 1 99 ? -17.749 -1.508 34.829 1.00 90.50 99 TYR A O 1
ATOM 864 N N . SER A 1 100 ? -18.770 -1.060 32.870 1.00 92.62 100 SER A N 1
ATOM 865 C CA . SER A 1 100 ? -20.074 -1.627 33.237 1.00 92.62 100 SER A CA 1
ATOM 866 C C . SER A 1 100 ? -19.953 -3.103 33.613 1.00 92.62 100 SER A C 1
ATOM 868 O O . SER A 1 100 ? -20.367 -3.500 34.700 1.00 92.62 100 SER A O 1
ATOM 870 N N . ASN A 1 101 ? -19.278 -3.897 32.776 1.00 91.56 101 ASN A N 1
ATOM 871 C CA . ASN A 1 101 ? -19.047 -5.320 33.031 1.00 91.56 101 ASN A CA 1
ATOM 872 C C . ASN A 1 101 ? -18.270 -5.554 34.340 1.00 91.56 101 ASN A C 1
ATOM 874 O O . ASN A 1 101 ? -18.602 -6.445 35.121 1.00 91.56 101 ASN A O 1
ATOM 878 N N . SER A 1 102 ? -17.241 -4.744 34.612 1.00 93.56 102 SER A N 1
ATOM 879 C CA . SER A 1 102 ? -16.472 -4.807 35.864 1.00 93.56 102 SER A CA 1
ATOM 880 C C . SER A 1 102 ? -17.328 -4.457 37.088 1.00 93.56 102 SER A C 1
ATOM 882 O O . SER A 1 102 ? -17.253 -5.121 38.126 1.00 93.56 102 SER A O 1
ATOM 884 N N . MET A 1 103 ? -18.181 -3.438 36.971 1.00 92.06 103 MET A N 1
ATOM 885 C CA . MET A 1 103 ? -19.109 -3.034 38.026 1.00 92.06 103 MET A CA 1
ATOM 886 C C . MET A 1 103 ? -20.121 -4.145 38.339 1.00 92.06 103 MET A C 1
ATOM 888 O O . MET A 1 103 ? -20.296 -4.495 39.507 1.00 92.06 103 MET A O 1
ATOM 892 N N . GLU A 1 104 ? -20.727 -4.751 37.317 1.00 90.19 104 GLU A N 1
ATOM 893 C CA . GLU A 1 104 ? -21.660 -5.875 37.467 1.00 90.19 104 GLU A CA 1
ATOM 894 C C . GLU A 1 104 ? -21.009 -7.073 38.166 1.00 90.19 104 GLU A C 1
ATOM 896 O O . GLU A 1 104 ? -21.587 -7.634 39.098 1.00 90.19 104 GLU A O 1
ATOM 901 N N . GLN A 1 105 ? -19.769 -7.421 37.803 1.00 89.69 105 GLN A N 1
ATOM 902 C CA . GLN A 1 105 ? -19.020 -8.490 38.474 1.00 89.69 105 GLN A CA 1
ATOM 903 C C . GLN A 1 105 ? -18.782 -8.194 39.959 1.00 89.69 105 GLN A C 1
ATOM 905 O O . GLN A 1 105 ? -18.904 -9.089 40.799 1.00 89.69 105 GLN A O 1
ATOM 910 N N . ARG A 1 106 ? -18.454 -6.942 40.305 1.00 91.50 106 ARG A N 1
ATOM 911 C CA . ARG A 1 106 ? -18.260 -6.522 41.702 1.00 91.50 106 ARG A CA 1
ATOM 912 C C . ARG A 1 106 ? -19.553 -6.627 42.505 1.00 91.50 106 ARG A C 1
ATOM 914 O O . ARG A 1 106 ? -19.513 -7.122 43.628 1.00 91.50 106 ARG A O 1
ATOM 921 N N . ILE A 1 107 ? -20.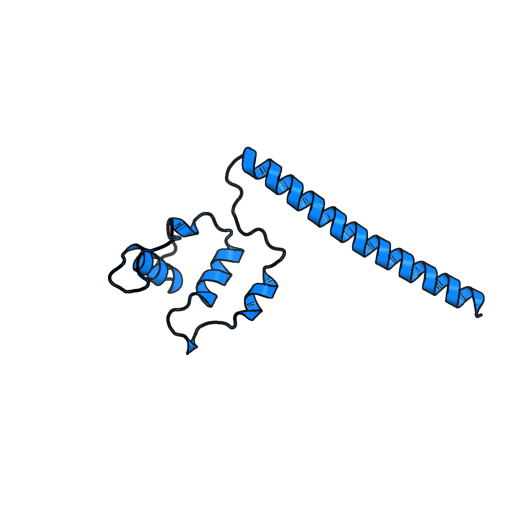675 -6.198 41.928 1.00 90.44 107 ILE A N 1
ATOM 922 C CA . ILE A 1 107 ? -22.000 -6.293 42.554 1.00 90.44 107 ILE A CA 1
ATOM 923 C C . ILE A 1 107 ? -22.388 -7.761 42.754 1.00 90.44 107 ILE A C 1
ATOM 925 O O . ILE A 1 107 ? -22.759 -8.153 43.856 1.00 90.44 107 ILE A O 1
ATOM 929 N N . HIS A 1 108 ? -22.239 -8.592 41.722 1.00 87.88 108 HIS A N 1
ATOM 930 C CA . HIS A 1 108 ? -22.557 -10.017 41.795 1.00 87.88 108 HIS A CA 1
ATOM 931 C C . HIS A 1 108 ? -21.718 -10.738 42.859 1.00 87.88 108 HIS A C 1
ATOM 933 O O . HIS A 1 108 ? -22.238 -11.540 43.631 1.00 87.88 108 HIS A O 1
ATOM 939 N N . LYS A 1 109 ? -20.422 -10.410 42.960 1.00 89.75 109 LYS A N 1
ATOM 940 C CA . LYS A 1 109 ? -19.545 -10.937 44.014 1.00 89.75 109 LYS A CA 1
ATOM 941 C C . LYS A 1 109 ? -19.993 -10.502 45.415 1.00 89.75 109 LYS A C 1
ATOM 943 O O . LYS A 1 109 ? -19.907 -11.303 46.340 1.00 89.75 109 LYS A O 1
ATOM 948 N N . TRP A 1 110 ? -20.452 -9.259 45.567 1.00 88.94 110 TRP A N 1
ATOM 949 C CA . TRP A 1 110 ? -20.938 -8.727 46.843 1.00 88.94 110 TRP A CA 1
ATOM 950 C C . TRP A 1 110 ? -22.227 -9.409 47.315 1.00 88.94 110 TRP A C 1
ATOM 952 O O . TRP A 1 110 ? -22.348 -9.696 48.495 1.00 88.94 110 TRP A O 1
ATOM 962 N N . ILE A 1 111 ? -23.149 -9.720 46.400 1.00 89.81 111 ILE A N 1
ATOM 963 C CA . ILE A 1 111 ? -24.418 -10.401 46.716 1.00 89.81 111 ILE A CA 1
ATOM 964 C C . ILE A 1 111 ? -24.203 -11.864 47.147 1.00 89.81 111 ILE A C 1
ATOM 966 O O . ILE A 1 111 ? -24.997 -12.398 47.914 1.00 89.81 111 ILE A O 1
ATOM 970 N N . LEU A 1 112 ? -23.154 -12.522 46.641 1.00 83.25 112 LEU A N 1
ATOM 971 C CA . LEU A 1 112 ? -22.846 -13.930 46.932 1.00 83.25 112 LEU A CA 1
ATOM 972 C C . LEU A 1 112 ? -21.906 -14.147 48.133 1.00 83.25 112 LEU A C 1
ATOM 974 O O . LEU A 1 112 ? -21.533 -15.293 48.390 1.00 83.25 112 LEU A O 1
ATOM 978 N N . SER A 1 113 ? -21.480 -13.080 48.820 1.00 67.88 113 SER A N 1
ATOM 979 C CA . SER A 1 113 ? -20.671 -13.153 50.052 1.00 67.88 113 SER A CA 1
ATOM 980 C C . SER A 1 113 ? -21.543 -12.998 51.292 1.00 67.88 113 SER A C 1
ATOM 982 O O . SER A 1 113 ? -21.200 -13.636 52.309 1.00 67.88 113 SER A O 1
#

Radius of gyration: 22.11 Å; chains: 1; bounding box: 42×38×71 Å

Foldseek 3Di:
DDQWPDCDPVTPSNVQVVCVLVVVDPDDRPVQPFFDPVLVVLCSQQVDPDPVSHDDPCVCVVPPLPGTGDQDDPVSVVVVVVSVVVVVVVVVVVVVVVVVVVVVVVVVVVVVD

Sequence (113 aa):
KFPWEKADITDSRFNEFLDWQKRKTTRTPREFKRFTPRLLRMMRRLMEPKPSKRYPVTEVNKYYGDRWLMVRSPRTSKVSEVWDTVAQEQRLGEELMSYSNSMEQRIHKWILS

pLDDT: mean 87.65, std 8.71, range [58.88, 95.5]